Protein AF-A0A7S2S843-F1 (afdb_monomer_lite)

pLDDT: mean 70.78, std 23.14, range [28.48, 96.75]

Secondary structure (DSSP, 8-state):
-----------SSS-EEEEEEEET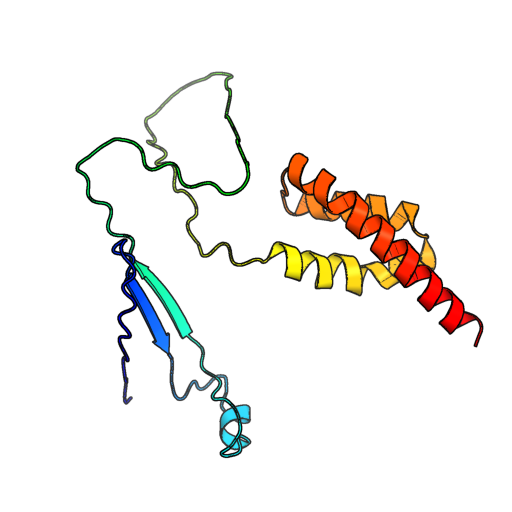T-GGGHHHHHH--TTSPPP-EEEEEEEE---SS-----------------------------------S---SHHHHHIIIIIIITTHHHHHHHHHHHHHHHHHHHHHHTT--HHHHHHHHHHHHHHHHHHHHHHHHHH--

InterPro domains:
  IPR038837 tRNA ligase 1 [PTHR35460] (8-157)

Structure (mmCIF, N/CA/C/O backbone):
data_AF-A0A7S2S843-F1
#
_entry.id   AF-A0A7S2S843-F1
#
loop_
_atom_site.group_PDB
_atom_site.id
_atom_site.type_symbol
_atom_site.label_atom_id
_atom_site.label_alt_id
_atom_site.label_comp_id
_atom_site.label_asym_id
_atom_site.label_entity_id
_atom_site.label_seq_id
_atom_site.pdbx_PDB_ins_code
_atom_site.Cartn_x
_atom_site.Cartn_y
_atom_site.Cartn_z
_atom_site.occupancy
_atom_site.B_iso_or_equiv
_atom_site.auth_seq_id
_atom_site.auth_comp_id
_atom_site.auth_asym_id
_atom_site.auth_atom_id
_atom_site.pdbx_PDB_model_num
ATOM 1 N N . PHE A 1 1 ? -30.024 10.321 26.053 1.00 35.47 1 PHE A N 1
ATOM 2 C CA . PHE A 1 1 ? -28.645 9.812 26.133 1.00 35.47 1 PHE A CA 1
ATOM 3 C C . PHE A 1 1 ? -28.673 8.533 26.953 1.00 35.47 1 PHE A C 1
ATOM 5 O O . PHE A 1 1 ? -28.806 8.611 28.163 1.00 35.47 1 PHE A O 1
ATOM 12 N N . HIS A 1 2 ? -28.669 7.371 26.298 1.00 33.91 2 HIS A N 1
ATOM 13 C CA . HIS A 1 2 ? -28.484 6.081 26.966 1.00 33.91 2 HIS A CA 1
ATOM 14 C C . HIS A 1 2 ? -27.084 5.600 26.598 1.00 33.91 2 HIS A C 1
ATOM 16 O O . HIS A 1 2 ? -26.851 5.145 25.481 1.00 33.91 2 HIS A O 1
ATOM 22 N N . GLU A 1 3 ? -26.141 5.811 27.507 1.00 40.06 3 GLU A N 1
ATOM 23 C CA . GLU A 1 3 ? -24.770 5.336 27.384 1.00 40.06 3 GLU A CA 1
ATOM 24 C C . GLU A 1 3 ? -24.731 3.891 27.884 1.00 40.06 3 GLU A C 1
ATOM 26 O O . GLU A 1 3 ? -25.097 3.611 29.025 1.00 40.06 3 GLU A O 1
ATOM 31 N N . LYS A 1 4 ? -24.358 2.954 27.011 1.00 42.91 4 LYS A N 1
ATOM 32 C CA . LYS A 1 4 ? -24.114 1.564 27.395 1.00 42.91 4 LYS A CA 1
ATOM 33 C C . LYS A 1 4 ? -22.615 1.328 27.263 1.00 42.91 4 LYS A C 1
ATOM 35 O O . LYS A 1 4 ? -22.105 1.221 26.153 1.00 42.91 4 LYS A O 1
ATOM 40 N N . VAL A 1 5 ? -21.916 1.311 28.394 1.00 49.12 5 VAL A N 1
ATOM 41 C CA . VAL A 1 5 ? -20.489 0.976 28.464 1.00 49.12 5 VAL A CA 1
ATOM 42 C C . VAL A 1 5 ? -20.387 -0.536 28.618 1.00 49.12 5 VAL A C 1
ATOM 44 O O . VAL A 1 5 ? -20.879 -1.094 29.597 1.00 49.12 5 VAL A O 1
ATOM 47 N N . GLU A 1 6 ? -19.794 -1.214 27.642 1.00 49.19 6 GLU A N 1
ATOM 48 C CA . GLU A 1 6 ? -19.621 -2.666 27.664 1.00 49.19 6 GLU A CA 1
ATOM 49 C C . GLU A 1 6 ? -18.136 -2.964 27.915 1.00 49.19 6 GLU A C 1
ATOM 51 O O . GLU A 1 6 ? -17.291 -2.800 27.040 1.00 49.19 6 GLU A O 1
ATOM 56 N N . LEU A 1 7 ? -17.803 -3.321 29.160 1.00 42.91 7 LEU A N 1
ATOM 57 C CA . LEU A 1 7 ? -16.441 -3.654 29.582 1.00 42.91 7 LEU A CA 1
ATOM 58 C C . LEU A 1 7 ? -16.172 -5.136 29.303 1.00 42.91 7 LEU A C 1
ATOM 60 O O . LEU A 1 7 ? -16.624 -6.008 30.042 1.00 42.91 7 LEU A O 1
ATOM 64 N N . SER A 1 8 ? -15.422 -5.436 28.245 1.00 48.72 8 SER A N 1
ATOM 65 C CA . SER A 1 8 ? -14.950 -6.794 27.959 1.00 48.72 8 SER A CA 1
ATOM 66 C C . SER A 1 8 ? -13.554 -7.014 28.552 1.00 48.72 8 SER A C 1
ATOM 68 O O . SER A 1 8 ? -12.590 -6.392 28.105 1.00 48.72 8 SER A O 1
ATOM 70 N N . ARG A 1 9 ? -13.431 -7.906 29.543 1.00 45.50 9 ARG A N 1
ATOM 71 C CA . ARG A 1 9 ? -12.140 -8.318 30.119 1.00 45.50 9 ARG A CA 1
ATOM 72 C C . ARG A 1 9 ? -11.510 -9.394 29.233 1.00 45.50 9 ARG A C 1
ATOM 74 O O . ARG A 1 9 ? -12.059 -10.483 29.114 1.00 45.50 9 ARG A O 1
ATOM 81 N N . PHE A 1 10 ? -10.351 -9.105 28.656 1.00 50.25 10 PHE A N 1
ATOM 82 C CA . PHE A 1 10 ? -9.510 -10.100 27.992 1.00 50.25 10 PHE A CA 1
ATOM 83 C C . PHE A 1 10 ? -8.258 -10.283 28.850 1.00 50.25 10 PHE A C 1
ATOM 85 O O . PHE A 1 10 ? -7.446 -9.368 28.924 1.00 50.25 10 PHE A O 1
ATOM 92 N N . SER A 1 11 ? -8.123 -11.411 29.553 1.00 44.97 11 SER A N 1
ATOM 93 C CA . SER A 1 11 ? -6.917 -11.708 30.336 1.00 44.97 11 SER A CA 1
ATOM 94 C C . SER A 1 11 ? -6.188 -12.909 29.752 1.00 44.97 11 SER A C 1
ATOM 96 O O . SER A 1 11 ? -6.674 -14.028 29.882 1.00 44.97 11 SER A O 1
ATOM 98 N N . ASP A 1 12 ? -5.007 -12.671 29.186 1.00 51.22 12 ASP A N 1
ATOM 99 C CA . ASP A 1 12 ? -3.984 -13.698 28.992 1.00 51.22 12 ASP A CA 1
ATOM 100 C C . ASP A 1 12 ? -2.679 -13.180 29.614 1.00 51.22 12 ASP A C 1
ATOM 102 O O . ASP A 1 12 ? -1.986 -12.335 29.052 1.00 51.22 12 ASP A O 1
ATOM 106 N N . THR A 1 13 ? -2.430 -13.628 30.849 1.00 54.94 13 THR A N 1
ATOM 107 C CA . THR A 1 13 ? -1.136 -13.725 31.567 1.00 54.94 13 THR A CA 1
ATOM 108 C C . THR A 1 13 ? -0.156 -12.537 31.583 1.00 54.94 13 THR A C 1
ATOM 110 O O . THR A 1 13 ? 0.989 -12.693 31.988 1.00 54.94 13 THR A O 1
ATOM 113 N N . ASN A 1 14 ? -0.578 -11.334 31.216 1.00 56.28 14 ASN A N 1
ATOM 114 C CA . ASN A 1 14 ? 0.129 -10.079 31.465 1.00 56.28 14 ASN A CA 1
ATOM 115 C C . ASN A 1 14 ? -0.970 -9.018 31.575 1.00 56.28 14 ASN A C 1
ATOM 117 O O . ASN A 1 14 ? -1.757 -8.916 30.633 1.00 56.28 14 ASN A O 1
ATOM 121 N N . GLU A 1 15 ? -1.112 -8.321 32.710 1.00 63.66 15 GLU A N 1
ATOM 122 C CA . GLU A 1 15 ? -2.274 -7.465 33.033 1.00 63.66 15 GLU A CA 1
ATOM 123 C C . GLU A 1 15 ? -2.361 -6.208 32.151 1.00 63.66 15 GLU A C 1
ATOM 125 O O . GLU A 1 15 ? -2.221 -5.066 32.580 1.00 63.66 15 GLU A O 1
ATOM 130 N N . ARG A 1 16 ? -2.615 -6.419 30.866 1.00 64.69 16 ARG A N 1
ATOM 131 C CA . ARG A 1 16 ? -2.936 -5.386 29.899 1.00 64.69 16 ARG A CA 1
ATOM 132 C C . ARG A 1 16 ? -4.439 -5.289 29.836 1.00 64.69 16 ARG A C 1
ATOM 134 O O . ARG A 1 16 ? -5.119 -6.235 29.439 1.00 64.69 16 ARG A O 1
ATOM 141 N N . TRP A 1 17 ? -4.954 -4.133 30.215 1.00 74.00 17 TRP A N 1
ATOM 142 C CA . TRP A 1 17 ? -6.382 -3.887 30.185 1.00 74.00 17 TRP A CA 1
ATOM 143 C C . TRP A 1 17 ? -6.720 -3.095 28.931 1.00 74.00 17 TRP A C 1
ATOM 145 O O . TRP A 1 17 ? -6.101 -2.078 28.614 1.00 74.00 17 TRP A O 1
ATOM 155 N N . LEU A 1 18 ? -7.719 -3.584 28.202 1.00 78.31 18 LEU A N 1
ATOM 156 C CA . LEU A 1 18 ? -8.243 -2.929 27.017 1.00 78.31 18 LEU A CA 1
ATOM 157 C C . LEU A 1 18 ? -9.658 -2.441 27.313 1.00 78.31 18 LEU A C 1
ATOM 159 O O . LEU A 1 18 ? -10.550 -3.241 27.578 1.00 78.31 18 LEU A O 1
ATOM 163 N N . CYS A 1 19 ? -9.862 -1.130 27.256 1.00 79.25 19 CYS A N 1
ATOM 164 C CA . CYS A 1 19 ? -11.179 -0.517 27.324 1.00 79.25 19 CYS A CA 1
ATOM 165 C C . CYS A 1 19 ? -11.560 -0.028 25.927 1.00 79.25 19 CYS A C 1
ATOM 167 O O . CYS A 1 19 ? -10.886 0.826 25.346 1.00 79.25 19 CYS A O 1
ATOM 169 N N . ILE A 1 20 ? -12.633 -0.591 25.374 1.00 78.50 20 ILE A N 1
ATOM 170 C CA . ILE A 1 20 ? -13.179 -0.184 24.082 1.00 78.50 20 ILE A CA 1
ATOM 171 C C . ILE A 1 20 ? -14.491 0.546 24.348 1.00 78.50 20 ILE A C 1
ATOM 173 O O . ILE A 1 20 ? -15.435 -0.023 24.888 1.00 78.50 20 ILE A O 1
ATOM 177 N N . ILE A 1 21 ? -14.546 1.816 23.96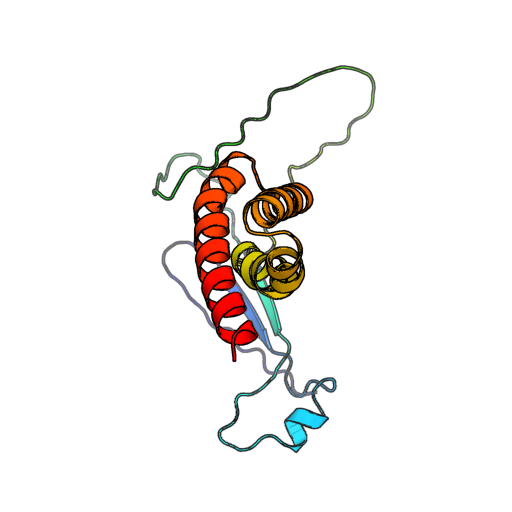5 1.00 81.31 21 ILE A N 1
ATOM 178 C CA . ILE A 1 21 ? -15.735 2.655 24.096 1.00 81.31 21 ILE A CA 1
ATOM 179 C C . ILE A 1 21 ? -16.386 2.741 22.725 1.00 81.31 21 ILE A C 1
ATOM 181 O O . ILE A 1 21 ? -15.770 3.239 21.784 1.00 81.31 21 ILE A O 1
ATOM 185 N N . HIS A 1 22 ? -17.632 2.292 22.611 1.00 81.25 22 HIS A N 1
ATOM 186 C CA . HIS A 1 22 ? -18.432 2.426 21.397 1.00 81.25 22 HIS A CA 1
ATOM 187 C C . HIS A 1 22 ? -19.409 3.595 21.531 1.00 81.25 22 HIS A C 1
ATOM 189 O O . HIS A 1 22 ? -20.218 3.641 22.455 1.00 81.25 22 HIS A O 1
ATOM 195 N N . VAL A 1 23 ? -19.374 4.532 20.582 1.00 80.94 23 VAL A N 1
ATOM 196 C CA . VAL A 1 23 ? -20.358 5.617 20.508 1.00 80.94 23 VAL A CA 1
ATOM 197 C C . VAL A 1 23 ? -21.554 5.134 19.693 1.00 80.94 23 VAL A C 1
ATOM 199 O O . VAL A 1 23 ? -21.531 5.107 18.460 1.00 80.94 23 VAL A O 1
ATOM 202 N N . HIS A 1 24 ? -22.612 4.731 20.392 1.00 75.31 24 HIS A N 1
ATOM 203 C CA . HIS A 1 24 ? -23.876 4.351 19.767 1.00 75.31 24 HIS A CA 1
ATOM 204 C C . HIS A 1 24 ? -24.663 5.581 19.299 1.00 75.31 24 HIS A C 1
ATOM 206 O O . HIS A 1 24 ? -24.559 6.660 19.876 1.00 75.31 24 HIS A O 1
ATOM 212 N N . HIS A 1 25 ? -25.483 5.400 18.258 1.00 72.38 25 HIS A N 1
ATOM 213 C CA . HIS A 1 25 ? -26.340 6.454 17.691 1.00 72.38 25 HIS A CA 1
ATOM 214 C C . HIS A 1 25 ? -25.585 7.725 17.278 1.00 72.38 25 HIS A C 1
ATOM 216 O O . HIS A 1 25 ? -26.101 8.835 17.390 1.00 72.38 25 HIS A O 1
ATOM 222 N N . ASP A 1 26 ? -24.367 7.555 16.772 1.00 76.38 26 ASP A N 1
ATOM 223 C CA . ASP A 1 26 ? -23.535 8.660 16.322 1.00 76.38 26 ASP A CA 1
ATOM 224 C C . ASP A 1 26 ? -24.211 9.452 15.192 1.00 76.38 26 ASP A C 1
ATOM 226 O O . ASP A 1 26 ? -24.506 8.927 14.110 1.00 76.38 26 ASP A O 1
ATOM 230 N N . GLU A 1 27 ? -24.428 10.745 15.435 1.00 78.88 27 GLU A N 1
ATOM 231 C CA . GLU A 1 27 ? -25.108 11.631 14.496 1.00 78.88 27 GLU A CA 1
ATOM 232 C C . GLU A 1 27 ? -24.372 11.789 13.159 1.00 78.88 27 GLU A C 1
ATOM 234 O O . GLU A 1 27 ? -24.993 12.093 12.137 1.00 78.88 27 GLU A O 1
ATOM 239 N N . THR A 1 28 ? -23.067 11.523 13.136 1.00 80.00 28 THR A N 1
ATOM 240 C CA . THR A 1 28 ? -22.245 11.556 11.920 1.00 80.00 28 THR A CA 1
ATOM 241 C C . THR A 1 28 ? -22.700 10.490 10.914 1.00 80.00 28 THR A C 1
ATOM 243 O O . THR A 1 28 ? -22.595 10.688 9.705 1.00 80.00 28 THR A O 1
ATOM 246 N N . PHE A 1 29 ? -23.278 9.377 11.388 1.00 80.25 29 PHE A N 1
ATOM 247 C CA . PHE A 1 29 ? -23.754 8.264 10.559 1.00 80.25 29 PHE A CA 1
ATOM 248 C C . PHE A 1 29 ? -25.275 8.254 10.348 1.00 80.25 29 PHE A C 1
ATOM 250 O O . PHE A 1 29 ? -25.831 7.231 9.946 1.00 80.25 29 PHE A O 1
ATOM 257 N N . LYS A 1 30 ? -25.970 9.385 10.545 1.00 82.81 30 LYS A N 1
ATOM 258 C CA . LYS A 1 30 ? -27.434 9.510 10.360 1.00 82.81 30 LYS A CA 1
ATOM 259 C C . LYS A 1 30 ? -27.945 8.895 9.051 1.00 82.81 30 LYS A C 1
ATOM 261 O O . LYS A 1 30 ? -28.955 8.196 9.056 1.00 82.81 30 LYS A O 1
ATOM 266 N N . LYS A 1 31 ? -27.256 9.140 7.929 1.00 84.69 31 LYS A N 1
ATOM 267 C CA . LYS A 1 31 ? -27.654 8.601 6.615 1.00 84.69 31 LYS A CA 1
ATOM 268 C C . LYS A 1 31 ? -27.528 7.077 6.560 1.00 84.69 31 LYS A C 1
ATOM 270 O O . LYS A 1 31 ? -28.433 6.420 6.060 1.00 84.69 31 LYS A O 1
ATOM 275 N N . TYR A 1 32 ? -26.443 6.537 7.111 1.00 84.38 32 TYR A N 1
ATOM 276 C CA . TYR A 1 32 ? -26.195 5.100 7.162 1.00 84.38 32 TYR A CA 1
ATOM 277 C C . TYR A 1 32 ? -27.208 4.389 8.062 1.00 84.38 32 TYR A C 1
ATOM 279 O O . TYR A 1 32 ? -27.854 3.445 7.627 1.00 84.38 32 TYR A O 1
ATOM 287 N N . LEU A 1 33 ? -27.420 4.893 9.282 1.00 80.38 33 LEU A N 1
ATOM 288 C CA . LEU A 1 33 ? -28.357 4.300 10.240 1.00 80.38 33 LEU A CA 1
ATOM 289 C C . LEU A 1 33 ? -29.795 4.246 9.706 1.00 80.38 33 LEU A C 1
ATOM 291 O O . LEU A 1 33 ? -30.510 3.298 10.005 1.00 80.38 33 LEU A O 1
ATOM 295 N N . LYS A 1 34 ? -30.208 5.223 8.887 1.00 84.81 34 LYS A N 1
ATOM 296 C CA . LYS A 1 34 ? -31.524 5.224 8.224 1.00 84.81 34 LYS A CA 1
ATOM 297 C C . LYS A 1 34 ? -31.671 4.168 7.127 1.00 84.81 34 LYS A C 1
ATOM 299 O O . LYS A 1 34 ? -32.791 3.778 6.827 1.00 84.81 34 LYS A O 1
ATOM 304 N N . GLN A 1 35 ? -30.573 3.771 6.493 1.00 87.81 35 GLN A N 1
ATOM 305 C CA . GLN A 1 35 ? -30.560 2.865 5.336 1.00 87.81 35 GLN A CA 1
ATOM 306 C C . GLN A 1 35 ? -30.087 1.452 5.699 1.00 87.81 35 GLN A C 1
ATOM 308 O O . GLN A 1 35 ? -30.026 0.584 4.836 1.00 87.81 35 GLN A O 1
ATOM 313 N N . LYS A 1 36 ? -29.730 1.240 6.967 1.00 84.69 36 LYS A N 1
ATOM 314 C CA . LYS A 1 36 ? -29.187 -0.005 7.492 1.00 84.69 36 LYS A CA 1
ATOM 315 C C . LYS A 1 36 ? -30.275 -1.084 7.531 1.00 84.69 36 LYS A C 1
ATOM 317 O O . LYS A 1 36 ? -31.297 -0.913 8.195 1.00 84.69 36 LYS A O 1
ATOM 322 N N . ASN A 1 37 ? -30.011 -2.221 6.898 1.00 88.25 37 ASN A N 1
ATOM 323 C CA . ASN A 1 37 ? -30.814 -3.433 7.020 1.00 88.25 37 ASN A CA 1
ATOM 324 C C . ASN A 1 37 ? -30.437 -4.223 8.282 1.00 88.25 37 ASN A C 1
ATOM 326 O O . ASN A 1 37 ? -29.371 -4.035 8.872 1.00 88.25 37 ASN A O 1
ATOM 330 N N . GLN A 1 38 ? -31.294 -5.159 8.691 1.00 81.19 38 GLN A N 1
ATOM 331 C CA . GLN A 1 38 ? -31.075 -5.966 9.898 1.00 81.19 38 GLN A CA 1
ATOM 332 C C . GLN A 1 38 ? -29.784 -6.807 9.847 1.00 81.19 38 GLN A C 1
ATOM 334 O O . GLN A 1 38 ? -29.183 -7.058 10.888 1.00 81.19 38 GLN A O 1
ATOM 339 N N . SER A 1 39 ? -29.337 -7.202 8.652 1.00 85.38 39 SER A N 1
ATOM 340 C CA . SER A 1 39 ? -28.102 -7.966 8.421 1.00 85.38 39 SER A CA 1
ATOM 341 C C . SER A 1 39 ? -26.832 -7.116 8.357 1.00 85.38 39 SER A C 1
ATOM 343 O O . SER A 1 39 ? -25.732 -7.665 8.370 1.00 85.38 39 SER A O 1
ATOM 345 N N . ASP A 1 40 ? -26.955 -5.795 8.236 1.00 79.88 40 ASP A N 1
ATOM 346 C CA . ASP A 1 40 ? -25.798 -4.931 8.024 1.00 79.88 40 ASP A CA 1
ATOM 347 C C . ASP A 1 40 ? -25.004 -4.782 9.328 1.00 79.88 40 ASP A C 1
ATOM 349 O O . ASP A 1 40 ? -25.563 -4.820 10.428 1.00 79.88 40 ASP A O 1
ATOM 353 N N . MET A 1 41 ? -23.695 -4.543 9.244 1.00 78.94 41 MET A N 1
ATOM 354 C CA . MET A 1 41 ? -22.881 -4.270 10.436 1.00 78.94 41 MET A CA 1
ATOM 355 C C . MET A 1 41 ? -23.252 -2.918 11.057 1.00 78.94 41 MET A C 1
ATOM 357 O O . MET A 1 41 ? -23.734 -2.012 10.388 1.00 78.94 41 MET A O 1
ATOM 361 N N . THR A 1 42 ? -23.126 -2.746 12.369 1.00 77.00 42 THR A N 1
ATOM 362 C CA . THR A 1 42 ? -23.304 -1.422 12.984 1.00 77.00 42 THR A CA 1
ATOM 363 C C . THR A 1 42 ? -22.042 -0.593 12.768 1.00 77.00 42 THR A C 1
ATOM 365 O O . THR A 1 42 ? -20.946 -1.030 13.099 1.00 77.00 42 THR A O 1
ATOM 368 N N . LEU A 1 43 ? -22.193 0.613 12.211 1.00 76.06 43 LEU A N 1
ATOM 369 C CA . LEU A 1 43 ? -21.119 1.600 12.206 1.00 76.06 43 LEU A CA 1
ATOM 370 C C . LEU A 1 43 ? -21.223 2.438 13.473 1.00 76.06 43 LEU A C 1
ATOM 372 O O . LEU A 1 43 ? -22.258 3.041 13.754 1.00 76.06 43 LEU A O 1
ATOM 376 N N . PHE A 1 44 ? -20.132 2.475 14.216 1.00 76.31 44 PHE A N 1
ATOM 377 C CA . PHE A 1 44 ? -19.943 3.333 15.371 1.00 76.31 44 PHE A CA 1
ATOM 378 C C . PHE A 1 44 ? -18.514 3.860 15.315 1.00 76.31 44 PHE A C 1
ATOM 380 O O . PHE A 1 44 ? -17.596 3.172 14.861 1.00 76.31 44 PHE A O 1
ATOM 387 N N . ARG A 1 45 ? -18.315 5.098 15.765 1.00 79.50 45 ARG A N 1
ATOM 388 C CA . ARG A 1 45 ? -16.973 5.513 16.165 1.00 79.50 45 ARG A CA 1
ATOM 389 C C . ARG A 1 45 ? -16.691 4.876 17.514 1.00 79.50 45 ARG A C 1
ATOM 391 O O . ARG A 1 45 ? -17.598 4.702 18.328 1.00 79.50 45 ARG A O 1
ATOM 398 N N . GLY A 1 46 ? -15.439 4.524 17.741 1.00 78.56 46 GLY A N 1
ATOM 399 C CA . GLY A 1 46 ? -15.016 4.026 19.032 1.00 78.56 46 GLY A CA 1
ATOM 400 C C . GLY A 1 46 ? -13.657 4.566 19.416 1.00 78.56 46 GLY A C 1
ATOM 401 O O . GLY A 1 46 ? -12.859 4.943 18.556 1.00 78.56 46 GLY A O 1
ATOM 402 N N . PHE A 1 47 ? -13.420 4.599 20.719 1.00 80.00 47 PHE A N 1
ATOM 403 C CA . PHE A 1 47 ? -12.117 4.874 21.298 1.00 80.00 47 PHE A CA 1
ATOM 404 C C . PHE A 1 47 ? -11.582 3.585 21.895 1.00 80.00 47 PHE A C 1
ATOM 406 O O . PHE A 1 47 ? -12.318 2.823 22.517 1.00 80.00 47 PHE A O 1
ATOM 413 N N . CYS A 1 48 ? -10.294 3.348 21.698 1.00 81.69 48 CYS A N 1
ATOM 414 C CA . CYS A 1 48 ? -9.600 2.231 22.305 1.00 81.69 48 CYS A CA 1
ATOM 415 C C . CYS A 1 48 ? -8.592 2.805 23.293 1.00 81.69 48 CYS A C 1
ATOM 417 O O . CYS A 1 48 ? -7.640 3.471 22.888 1.00 81.69 48 CYS A O 1
ATOM 419 N N . ILE A 1 49 ? -8.816 2.556 24.577 1.00 80.50 49 ILE A N 1
ATOM 420 C CA . ILE A 1 49 ? -7.919 2.943 25.657 1.00 80.50 49 ILE A CA 1
ATOM 421 C C . ILE A 1 49 ? -7.204 1.677 26.108 1.00 80.50 49 ILE A C 1
ATOM 423 O O . ILE A 1 49 ? -7.838 0.703 26.515 1.00 80.50 49 ILE A O 1
ATOM 427 N N . ARG A 1 50 ? -5.877 1.686 26.010 1.00 79.62 50 ARG A N 1
ATOM 428 C CA . ARG A 1 50 ? -5.034 0.636 26.577 1.00 79.62 50 ARG A CA 1
ATOM 429 C C . ARG A 1 50 ? -4.480 1.140 27.903 1.00 79.62 50 ARG A C 1
ATOM 431 O O . ARG A 1 50 ? -3.906 2.224 27.939 1.00 79.62 50 ARG A O 1
ATOM 438 N N . LEU A 1 51 ? -4.674 0.361 28.958 1.00 74.38 51 LEU A N 1
ATOM 439 C CA . LEU A 1 51 ? -4.084 0.595 30.267 1.00 74.38 51 LEU A CA 1
ATOM 440 C C . LEU A 1 51 ? -2.996 -0.457 30.466 1.00 74.38 51 LEU A C 1
ATOM 442 O O . LEU A 1 51 ? -3.270 -1.660 30.492 1.00 74.38 51 LEU A O 1
ATOM 446 N N . ASP A 1 52 ? -1.765 0.027 30.553 1.00 75.69 52 ASP A N 1
ATOM 447 C CA . ASP A 1 52 ? -0.591 -0.777 30.847 1.00 75.69 52 ASP A CA 1
ATOM 448 C C . ASP A 1 52 ? -0.243 -0.514 32.324 1.00 75.69 52 ASP A C 1
ATOM 450 O O . ASP A 1 52 ? 0.159 0.597 32.672 1.00 75.69 52 ASP A O 1
ATOM 454 N N . PHE A 1 53 ? -0.464 -1.496 33.204 1.00 66.62 53 PHE A N 1
ATOM 455 C CA . PHE A 1 53 ? -0.055 -1.404 34.607 1.00 66.62 53 PHE A CA 1
ATOM 456 C C . PHE A 1 53 ? 1.411 -1.822 34.693 1.00 66.62 53 PHE A C 1
ATOM 458 O O . PHE A 1 53 ? 1.756 -2.982 34.475 1.00 66.62 53 PHE A O 1
ATOM 465 N N . GLN A 1 54 ? 2.286 -0.846 34.914 1.00 62.62 54 GLN A N 1
ATOM 466 C CA . GLN A 1 54 ? 3.694 -1.097 35.174 1.00 62.62 54 GLN A CA 1
ATOM 467 C C . GLN A 1 54 ? 3.835 -1.361 36.676 1.00 62.62 54 GLN A C 1
ATOM 469 O O . GLN A 1 54 ? 3.643 -0.450 37.478 1.00 62.62 54 GLN A O 1
ATOM 474 N N . ASP A 1 55 ? 4.141 -2.599 37.062 1.00 58.59 55 ASP A N 1
ATOM 475 C CA . ASP A 1 55 ? 4.626 -2.864 38.414 1.00 58.59 55 ASP A CA 1
ATOM 476 C C . ASP A 1 55 ? 6.010 -2.217 38.541 1.00 58.59 55 ASP A C 1
ATOM 478 O O . ASP A 1 55 ? 6.980 -2.663 37.925 1.00 58.59 55 ASP A O 1
ATOM 482 N N . ASP A 1 56 ? 6.120 -1.162 39.348 1.00 53.00 56 ASP A N 1
ATOM 483 C CA . ASP A 1 56 ? 7.389 -0.477 39.650 1.00 53.00 56 ASP A CA 1
ATOM 484 C C . ASP A 1 56 ? 8.340 -1.320 40.528 1.00 53.00 56 ASP A C 1
ATOM 486 O O . ASP A 1 56 ? 9.290 -0.807 41.116 1.00 53.00 56 ASP A O 1
ATOM 490 N N . ASN A 1 57 ? 8.132 -2.637 40.610 1.00 47.03 57 ASN A N 1
ATOM 491 C CA . ASN A 1 57 ? 9.016 -3.553 41.313 1.00 47.03 57 ASN A CA 1
ATOM 492 C C . ASN A 1 57 ? 9.336 -4.777 40.451 1.00 47.03 57 ASN A C 1
ATOM 494 O O . ASN A 1 57 ? 8.448 -5.535 40.081 1.00 47.03 57 ASN A O 1
ATOM 498 N N . LEU A 1 58 ? 10.645 -4.995 40.275 1.00 41.84 58 LEU A N 1
ATOM 499 C CA . LEU A 1 58 ? 11.334 -6.133 39.648 1.00 41.84 58 LEU A CA 1
ATOM 500 C C . LEU A 1 58 ? 11.740 -5.936 38.180 1.00 41.84 58 LEU A C 1
ATOM 502 O O . LEU A 1 58 ? 11.150 -6.418 37.220 1.00 41.84 58 LEU A O 1
ATOM 506 N N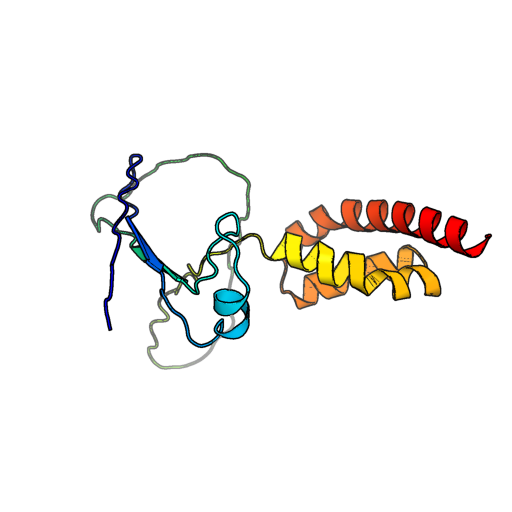 . SER A 1 59 ? 12.890 -5.279 38.065 1.00 46.69 59 SER A N 1
ATOM 507 C CA . SER A 1 59 ? 14.009 -5.705 37.226 1.00 46.69 59 SER A CA 1
ATOM 508 C C . SER A 1 59 ? 14.059 -7.210 36.901 1.00 46.69 59 SER A C 1
ATOM 510 O O . SER A 1 59 ? 13.976 -8.039 37.809 1.00 46.69 59 SER A O 1
ATOM 512 N N . SER A 1 60 ? 14.394 -7.477 35.631 1.00 45.19 60 SER A N 1
ATOM 513 C CA . SER A 1 60 ? 15.085 -8.656 35.069 1.00 45.19 60 SER A CA 1
ATOM 514 C C . SER A 1 60 ? 14.241 -9.583 34.184 1.00 45.19 60 SER A C 1
ATOM 516 O O . SER A 1 60 ? 13.329 -10.258 34.639 1.00 45.19 60 SER A O 1
ATOM 518 N N . ASP A 1 61 ? 14.646 -9.614 32.911 1.00 45.94 61 ASP A N 1
ATOM 519 C CA . ASP A 1 61 ? 14.536 -10.697 31.929 1.00 45.94 61 ASP A CA 1
ATOM 520 C C . ASP A 1 61 ? 13.217 -11.476 31.807 1.00 45.94 61 ASP A C 1
ATOM 522 O O . ASP A 1 61 ? 12.989 -12.491 32.457 1.00 45.94 61 ASP A O 1
ATOM 526 N N . HIS A 1 62 ? 12.454 -11.130 30.765 1.00 35.00 62 HIS A N 1
ATOM 527 C CA . HIS A 1 62 ? 11.811 -12.155 29.948 1.00 35.00 62 HIS A CA 1
ATOM 528 C C . HIS A 1 62 ? 12.031 -11.863 28.461 1.00 35.00 62 HIS A C 1
ATOM 530 O O . HIS A 1 62 ? 11.339 -11.075 27.818 1.00 35.00 62 HIS A O 1
ATOM 536 N N . HIS A 1 63 ? 13.048 -12.533 27.929 1.00 39.62 63 HIS A N 1
ATOM 537 C CA . HIS A 1 63 ? 13.319 -12.703 26.513 1.00 39.62 63 HIS A CA 1
ATOM 538 C C . HIS A 1 63 ? 12.178 -13.536 25.897 1.00 39.62 63 HIS A C 1
ATOM 540 O O . HIS A 1 63 ? 12.061 -14.724 26.191 1.00 39.62 63 HIS A O 1
ATOM 546 N N . ILE A 1 64 ? 11.339 -12.945 25.040 1.00 35.34 64 ILE A N 1
ATOM 547 C CA . ILE A 1 64 ? 10.550 -13.695 24.050 1.00 35.34 64 ILE A CA 1
ATOM 548 C C . ILE A 1 64 ? 10.730 -13.016 22.693 1.00 35.34 64 ILE A C 1
ATOM 550 O O . ILE A 1 64 ? 10.558 -11.812 22.525 1.00 35.34 64 ILE A O 1
ATOM 554 N N . LEU A 1 65 ? 11.178 -13.849 21.765 1.00 44.00 65 LEU A N 1
ATOM 555 C CA . LEU A 1 65 ? 11.689 -13.583 20.434 1.00 44.00 65 LEU A CA 1
ATOM 556 C C . LEU A 1 65 ? 10.611 -12.995 19.517 1.00 44.00 65 LEU A C 1
ATOM 558 O O . LEU A 1 65 ? 9.610 -13.658 19.285 1.00 44.00 65 LEU A O 1
ATOM 562 N N . GLU A 1 66 ? 10.864 -11.822 18.930 1.00 32.06 66 GLU A N 1
ATOM 563 C CA . GLU A 1 66 ? 10.402 -11.466 17.580 1.00 32.06 66 GLU A CA 1
ATOM 564 C C . GLU A 1 66 ? 11.184 -10.248 17.036 1.00 32.06 66 GLU A C 1
ATOM 566 O O . GLU A 1 66 ? 10.903 -9.094 17.346 1.00 32.06 66 GLU A O 1
ATOM 571 N N . GLY A 1 67 ? 12.197 -10.540 16.210 1.00 30.30 67 GLY A N 1
ATOM 572 C CA . GLY A 1 67 ? 12.606 -9.738 15.049 1.00 30.30 67 GLY A CA 1
ATOM 573 C C . GLY A 1 67 ? 13.105 -8.304 15.260 1.00 30.30 67 GLY A C 1
ATOM 574 O O . GLY A 1 67 ? 12.395 -7.357 14.937 1.00 30.30 67 GLY A O 1
ATOM 575 N N . ASP A 1 68 ? 14.371 -8.178 15.664 1.00 36.28 68 ASP A N 1
ATOM 576 C CA . ASP A 1 68 ? 15.306 -7.058 15.458 1.00 36.28 68 ASP A CA 1
ATOM 577 C C . ASP A 1 68 ? 14.773 -5.742 14.857 1.00 36.28 68 ASP A C 1
ATOM 579 O O . ASP A 1 68 ? 14.650 -5.584 13.635 1.00 36.28 68 ASP A O 1
ATOM 583 N N . THR A 1 69 ? 14.687 -4.721 15.716 1.00 33.25 69 THR A N 1
ATOM 584 C CA . THR A 1 69 ? 15.093 -3.350 15.368 1.00 33.25 69 THR A CA 1
ATOM 585 C C . THR A 1 69 ? 15.828 -2.710 16.545 1.00 33.25 69 THR A C 1
ATOM 587 O O . THR A 1 69 ? 15.228 -2.013 17.363 1.00 33.25 69 THR A O 1
ATOM 590 N N . ASN A 1 70 ? 17.139 -2.939 16.618 1.00 32.53 70 ASN A N 1
ATOM 591 C CA . ASN A 1 70 ? 18.051 -2.142 17.433 1.00 32.53 70 ASN A CA 1
ATOM 592 C C . ASN A 1 70 ? 18.237 -0.761 16.790 1.00 32.53 70 ASN A C 1
ATOM 594 O O . ASN A 1 70 ? 18.751 -0.658 15.678 1.00 32.53 70 ASN A O 1
ATOM 598 N N . TYR A 1 71 ? 17.875 0.299 17.512 1.00 33.22 71 TYR A N 1
ATOM 599 C CA . TYR A 1 71 ? 18.453 1.625 17.307 1.00 33.22 71 TYR A CA 1
ATOM 600 C C . TYR A 1 71 ? 19.142 2.045 18.603 1.00 33.22 71 TYR A C 1
ATOM 602 O O . TYR A 1 71 ? 18.515 2.554 19.530 1.00 33.22 71 TYR A O 1
ATOM 610 N N . GLN A 1 72 ? 20.450 1.782 18.648 1.00 33.09 72 GLN A N 1
ATOM 611 C CA . GLN A 1 72 ? 21.388 2.454 19.537 1.00 33.09 72 GLN A CA 1
ATOM 612 C C . GLN A 1 72 ? 21.530 3.908 19.084 1.00 33.09 72 GLN A C 1
ATOM 614 O O . GLN A 1 72 ? 21.853 4.186 17.929 1.00 33.09 72 GLN A O 1
ATOM 619 N N . ALA A 1 73 ? 21.294 4.824 20.016 1.00 38.72 73 ALA A N 1
ATOM 620 C CA . ALA A 1 73 ? 21.688 6.217 19.914 1.00 38.72 73 ALA A CA 1
ATOM 621 C C . ALA A 1 73 ? 23.162 6.360 20.327 1.00 38.72 73 ALA A C 1
ATOM 623 O O . ALA A 1 73 ? 23.568 5.808 21.350 1.00 38.72 73 ALA A O 1
ATOM 624 N N . THR A 1 74 ? 23.946 7.139 19.582 1.00 34.75 74 THR A N 1
ATOM 625 C CA . THR A 1 74 ? 25.257 7.653 20.018 1.00 34.75 74 THR A CA 1
ATOM 626 C C . THR A 1 74 ? 25.446 9.120 19.588 1.00 34.75 74 THR A C 1
ATOM 628 O O . THR A 1 74 ? 24.724 9.586 18.705 1.00 34.75 74 THR A O 1
ATOM 631 N N . PRO A 1 75 ? 26.322 9.893 20.275 1.00 48.56 75 PRO A N 1
ATOM 632 C CA . PRO A 1 75 ? 25.965 11.250 20.708 1.00 48.56 75 PRO A CA 1
ATOM 633 C C . PRO A 1 75 ? 26.945 12.386 20.309 1.00 48.56 75 PRO A C 1
ATOM 635 O O . PRO A 1 75 ? 28.048 12.135 19.837 1.00 48.56 75 PRO A O 1
ATOM 638 N N . LYS A 1 76 ? 26.540 13.613 20.704 1.00 32.81 76 LYS A N 1
ATOM 639 C CA . LYS A 1 76 ? 27.298 14.864 20.992 1.00 32.81 76 LYS A CA 1
ATOM 640 C C . LYS A 1 76 ? 27.604 15.846 19.848 1.00 32.81 76 LYS A C 1
ATOM 642 O O . LYS A 1 76 ? 28.395 15.540 18.969 1.00 32.81 76 LYS A O 1
ATOM 647 N N . LEU A 1 77 ? 27.165 17.105 20.037 1.00 29.25 77 LEU A N 1
ATOM 648 C CA . LEU A 1 77 ? 28.084 18.212 20.373 1.00 29.25 77 LEU A CA 1
ATOM 649 C C . LEU A 1 77 ? 27.375 19.422 21.045 1.00 29.25 77 LEU A C 1
ATOM 651 O O . LEU A 1 77 ? 26.637 20.162 20.410 1.00 29.25 77 LEU A O 1
ATOM 655 N N . ASN A 1 78 ? 27.634 19.567 22.349 1.00 33.88 78 ASN A N 1
ATOM 656 C CA . ASN A 1 78 ? 27.884 20.766 23.171 1.00 33.88 78 ASN A CA 1
ATOM 657 C C . ASN A 1 78 ? 27.228 22.124 22.810 1.00 33.88 78 ASN A C 1
ATOM 659 O O . ASN A 1 78 ? 27.699 22.807 21.906 1.00 33.88 78 ASN A O 1
ATOM 663 N N . ASN A 1 79 ? 26.318 22.631 23.659 1.00 31.38 79 ASN A N 1
ATOM 664 C CA . ASN A 1 79 ? 26.645 23.587 24.739 1.00 31.38 79 ASN A CA 1
ATOM 665 C C . ASN A 1 79 ? 25.405 24.301 25.334 1.00 31.38 79 ASN A C 1
ATOM 667 O O . ASN A 1 79 ? 24.624 24.902 24.609 1.00 31.38 79 ASN A O 1
ATOM 671 N N . LEU A 1 80 ? 25.382 24.330 26.675 1.00 31.77 80 LEU A N 1
ATOM 672 C CA . LEU A 1 80 ? 24.814 25.345 27.584 1.00 31.77 80 LEU A CA 1
ATOM 673 C C . LEU A 1 80 ? 23.291 25.393 27.852 1.00 31.77 80 LEU A C 1
ATOM 675 O O . LEU A 1 80 ? 22.523 26.028 27.144 1.00 31.77 80 LEU A O 1
ATOM 679 N N . SER A 1 81 ? 22.986 24.902 29.061 1.00 35.00 81 SER A N 1
ATOM 680 C CA . SER A 1 81 ? 22.106 25.497 30.081 1.00 35.00 81 SER A CA 1
ATOM 681 C C . SER A 1 81 ? 20.642 25.050 30.168 1.00 35.00 81 SER A C 1
ATOM 683 O O . SER A 1 81 ? 19.881 25.124 29.214 1.00 35.00 81 SER A O 1
ATOM 685 N N . GLU A 1 82 ? 20.300 24.694 31.412 1.00 31.84 82 GLU A N 1
ATOM 686 C CA . GLU A 1 82 ? 18.978 24.606 32.047 1.00 31.84 82 GLU A CA 1
ATOM 687 C C . GLU A 1 82 ? 18.099 23.366 31.794 1.00 31.84 82 GLU A C 1
ATOM 689 O O . GLU A 1 82 ? 17.363 23.236 30.820 1.00 31.84 82 GLU A O 1
ATOM 694 N N . ASN A 1 83 ? 18.184 22.463 32.782 1.00 35.00 83 ASN A N 1
ATOM 695 C CA . ASN A 1 83 ? 17.184 21.509 33.268 1.00 35.00 83 ASN A CA 1
ATOM 696 C C . ASN A 1 83 ? 15.859 21.461 32.491 1.00 35.00 83 ASN A C 1
ATOM 698 O O . ASN A 1 83 ? 14.878 22.110 32.847 1.00 35.00 83 ASN A O 1
ATOM 702 N N . CYS A 1 84 ? 15.802 20.577 31.503 1.00 28.48 84 CYS A N 1
ATOM 703 C CA . CYS A 1 84 ? 14.556 20.022 30.997 1.00 28.48 84 CYS A CA 1
ATOM 704 C C . CYS A 1 84 ? 14.739 18.507 30.889 1.00 28.48 84 CYS A C 1
ATOM 706 O O . CYS A 1 84 ? 15.376 17.979 29.978 1.00 28.48 84 CYS A O 1
ATOM 708 N N . GLU A 1 85 ? 14.236 17.817 31.908 1.00 32.47 85 GLU A N 1
ATOM 709 C CA . GLU A 1 85 ? 14.190 16.366 32.015 1.00 32.47 85 GLU A CA 1
ATOM 710 C C . GLU A 1 85 ? 13.222 15.845 30.941 1.00 32.47 85 GLU A C 1
ATOM 712 O O . GLU A 1 85 ? 12.016 15.742 31.145 1.00 32.47 85 GLU A O 1
ATOM 717 N N . TYR A 1 86 ? 13.749 15.613 29.736 1.00 33.00 86 TYR A N 1
ATOM 718 C CA . TYR A 1 86 ? 13.029 14.963 28.645 1.00 33.00 86 TYR A CA 1
ATOM 719 C C . TYR A 1 86 ? 12.821 13.497 29.025 1.00 33.00 86 TYR A C 1
ATOM 721 O O . TYR A 1 86 ? 13.649 12.625 28.743 1.00 33.00 86 TYR A O 1
ATOM 729 N N . THR A 1 87 ? 11.703 13.224 29.691 1.00 37.69 87 THR A N 1
ATOM 730 C CA . THR A 1 87 ? 11.184 11.871 29.808 1.00 37.69 87 THR A CA 1
ATOM 731 C C . THR A 1 87 ? 10.937 11.357 28.396 1.00 37.69 87 THR A C 1
ATOM 733 O O . THR A 1 87 ? 10.319 11.989 27.541 1.00 37.69 87 THR A O 1
ATOM 736 N N . ASN A 1 88 ? 11.556 10.218 28.120 1.00 41.88 88 ASN A N 1
ATOM 737 C CA . ASN A 1 88 ? 11.539 9.538 26.842 1.00 41.88 88 ASN A CA 1
ATOM 738 C C . ASN A 1 88 ? 10.121 8.982 26.636 1.00 41.88 88 ASN A C 1
ATOM 740 O O . ASN A 1 88 ? 9.857 7.815 26.928 1.00 41.88 88 ASN A O 1
ATOM 744 N N . GLU A 1 89 ? 9.192 9.846 26.218 1.00 42.91 89 GLU A N 1
ATOM 745 C CA . GLU A 1 89 ? 7.816 9.511 25.864 1.00 42.91 89 GLU A CA 1
ATOM 746 C C . GLU A 1 89 ? 7.846 8.592 24.640 1.00 42.91 89 GLU A C 1
ATOM 748 O O . GLU A 1 89 ? 7.699 8.999 23.485 1.00 42.91 89 GLU A O 1
ATOM 753 N N . LYS A 1 90 ? 8.094 7.303 24.895 1.00 46.88 90 LYS A N 1
ATOM 754 C CA . LYS A 1 90 ? 7.898 6.224 23.936 1.00 46.88 90 LYS A CA 1
ATOM 755 C C . LYS A 1 90 ? 6.454 6.319 23.469 1.00 46.88 90 LYS A C 1
ATOM 757 O O . LYS A 1 90 ? 5.542 5.886 24.164 1.00 46.88 90 LYS A O 1
ATOM 762 N N . SER A 1 91 ? 6.278 6.901 22.286 1.00 44.22 91 SER A N 1
ATOM 763 C CA . SER A 1 91 ? 5.031 6.977 21.536 1.00 44.22 91 SER A CA 1
ATOM 764 C C . SER A 1 91 ? 4.418 5.577 21.420 1.00 44.22 91 SER A C 1
ATOM 766 O O . SER A 1 91 ? 4.727 4.791 20.525 1.00 44.22 91 SER A O 1
ATOM 768 N N . LEU A 1 92 ? 3.577 5.252 22.398 1.00 44.91 92 LEU A N 1
ATOM 769 C CA . LEU A 1 92 ? 2.839 4.003 22.556 1.00 44.91 92 LEU A CA 1
ATOM 770 C C . LEU A 1 92 ? 1.441 4.114 21.936 1.00 44.91 92 LEU A C 1
ATOM 772 O O . LEU A 1 92 ? 0.566 3.297 22.226 1.00 44.91 92 LEU A O 1
ATOM 776 N N . LEU A 1 93 ? 1.235 5.098 21.053 1.00 45.81 93 LEU A N 1
ATOM 777 C CA . LEU A 1 93 ? 0.070 5.158 20.186 1.00 45.81 93 LEU A CA 1
ATOM 778 C C . LEU A 1 93 ? 0.138 3.960 19.254 1.00 45.81 93 LEU A C 1
ATOM 780 O O . LEU A 1 93 ? 0.967 3.925 18.349 1.00 45.81 93 LEU A O 1
ATOM 784 N N . LEU A 1 94 ? -0.710 2.974 19.548 1.00 46.78 94 LEU A N 1
ATOM 785 C CA . LEU A 1 94 ? -1.236 1.949 18.658 1.00 46.78 94 LEU A CA 1
ATOM 786 C C . LEU A 1 94 ? -0.587 1.994 17.264 1.00 46.78 94 LEU A C 1
ATOM 788 O O . LEU A 1 94 ? -1.157 2.516 16.305 1.00 46.78 94 LEU A O 1
ATOM 792 N N . LYS A 1 95 ? 0.634 1.448 17.170 1.00 47.81 95 LYS A N 1
ATOM 793 C CA . LYS A 1 95 ? 1.406 1.275 15.934 1.00 47.81 95 LYS A CA 1
ATOM 794 C C . LYS A 1 95 ? 0.755 0.152 15.127 1.00 47.81 95 LYS A C 1
ATOM 796 O O . LYS A 1 95 ? 1.373 -0.851 14.786 1.00 47.81 95 LYS A O 1
ATOM 801 N N . MET A 1 96 ? -0.547 0.291 14.875 1.00 43.91 96 MET A N 1
ATOM 802 C CA . MET A 1 96 ? -1.263 -0.478 13.881 1.00 43.91 96 MET A CA 1
ATOM 803 C C . MET A 1 96 ? -0.480 -0.361 12.585 1.00 43.91 96 MET A C 1
ATOM 805 O O . MET A 1 96 ? 0.122 0.674 12.302 1.00 43.91 96 MET A O 1
ATOM 809 N N . LYS A 1 97 ? -0.470 -1.465 11.844 1.00 57.91 97 LYS A N 1
ATOM 810 C CA . LYS A 1 97 ? 0.276 -1.756 10.618 1.00 57.91 97 LYS A CA 1
ATOM 811 C C . LYS A 1 97 ? -0.037 -0.748 9.495 1.00 57.91 97 LYS A C 1
ATOM 813 O O . LYS A 1 97 ? -0.588 -1.093 8.455 1.00 57.91 97 LYS A O 1
ATOM 818 N N . PHE A 1 98 ? 0.324 0.513 9.701 1.00 75.69 98 PHE A N 1
ATOM 819 C CA . PHE A 1 98 ? 0.024 1.635 8.820 1.00 75.69 98 PHE A CA 1
ATOM 820 C C . PHE A 1 98 ? 0.939 1.619 7.601 1.00 75.69 98 PHE A C 1
ATOM 822 O O . PHE A 1 98 ? 0.574 2.130 6.549 1.00 75.69 98 PHE A O 1
ATOM 829 N N . LEU A 1 99 ? 2.118 1.002 7.731 1.00 84.31 99 LEU A N 1
ATOM 830 C CA . LEU A 1 99 ? 3.073 0.888 6.641 1.00 84.31 99 LEU A CA 1
ATOM 831 C C . LEU A 1 99 ? 2.542 0.005 5.496 1.00 84.31 99 LEU A C 1
ATOM 833 O O . LEU A 1 99 ? 2.499 0.513 4.383 1.00 84.31 99 LEU A O 1
ATOM 837 N N . PRO A 1 100 ? 2.024 -1.222 5.720 1.00 89.25 100 PRO A N 1
ATOM 838 C CA . PRO A 1 100 ? 1.351 -1.982 4.660 1.00 89.25 100 PRO A CA 1
ATOM 839 C C . PRO A 1 100 ? 0.207 -1.228 3.967 1.00 89.25 100 PRO A C 1
ATOM 841 O O . PRO A 1 100 ? 0.096 -1.263 2.742 1.00 89.25 100 PRO A O 1
ATOM 844 N N . TYR A 1 101 ? -0.626 -0.506 4.727 1.00 90.00 101 TYR A N 1
ATOM 845 C CA . TYR A 1 101 ? -1.689 0.328 4.155 1.00 90.00 101 TYR A CA 1
ATOM 846 C C . TYR A 1 101 ? -1.124 1.470 3.298 1.00 90.00 101 TYR A C 1
ATOM 848 O O . TYR A 1 101 ? -1.586 1.688 2.175 1.00 90.00 101 TYR A O 1
ATOM 856 N N . LYS A 1 102 ? -0.102 2.174 3.803 1.00 91.12 102 LYS A N 1
ATOM 857 C CA . LYS A 1 102 ? 0.585 3.248 3.080 1.00 91.12 102 LYS A CA 1
ATOM 858 C C . LYS A 1 102 ? 1.236 2.737 1.800 1.00 91.12 102 LYS A C 1
ATOM 860 O O . LYS A 1 102 ? 1.069 3.363 0.762 1.00 91.12 102 LYS A O 1
ATOM 865 N N . VAL A 1 103 ? 1.905 1.589 1.857 1.00 94.00 103 VAL A N 1
ATOM 866 C CA . VAL A 1 103 ? 2.503 0.924 0.695 1.00 94.00 103 VAL A CA 1
ATOM 867 C C . VAL A 1 103 ? 1.432 0.618 -0.348 1.00 94.00 103 VAL A C 1
ATOM 869 O O . VAL A 1 103 ? 1.526 1.100 -1.473 1.00 94.00 103 VAL A O 1
ATOM 872 N N . ARG A 1 104 ? 0.358 -0.089 0.024 1.00 93.62 104 ARG A N 1
ATOM 873 C CA . ARG A 1 104 ? -0.718 -0.436 -0.919 1.00 93.62 104 ARG A CA 1
ATOM 874 C C . ARG A 1 104 ? -1.359 0.804 -1.554 1.00 93.62 104 ARG A C 1
ATOM 876 O O . ARG A 1 104 ? -1.655 0.812 -2.745 1.00 93.62 104 ARG A O 1
ATOM 883 N N . THR A 1 105 ? -1.599 1.845 -0.762 1.00 93.06 105 THR A N 1
ATOM 884 C CA . THR A 1 105 ? -2.392 3.003 -1.199 1.00 93.06 105 THR A CA 1
ATOM 885 C C . THR A 1 105 ? -1.547 4.049 -1.918 1.00 93.06 105 THR A C 1
ATOM 887 O O . THR A 1 105 ? -1.918 4.508 -2.993 1.00 93.06 105 THR A O 1
ATOM 890 N N . PHE A 1 106 ? -0.419 4.444 -1.335 1.00 94.81 106 PHE A N 1
ATOM 891 C CA . PHE A 1 106 ? 0.386 5.552 -1.841 1.00 94.81 106 PHE A CA 1
ATOM 892 C C . PHE A 1 106 ? 1.517 5.109 -2.755 1.00 94.81 106 PHE A C 1
ATOM 894 O O . PHE A 1 106 ? 1.879 5.896 -3.614 1.00 94.81 106 PHE A O 1
ATOM 901 N N . ILE A 1 107 ? 2.060 3.897 -2.597 1.00 95.88 107 ILE A N 1
ATOM 902 C CA . ILE A 1 107 ? 3.092 3.383 -3.508 1.00 95.88 107 ILE A CA 1
ATOM 903 C C . ILE A 1 107 ? 2.428 2.594 -4.632 1.00 95.88 107 ILE A C 1
ATOM 905 O O . ILE A 1 107 ? 2.487 3.022 -5.776 1.00 95.88 107 ILE A O 1
ATOM 909 N N . CYS A 1 108 ? 1.723 1.503 -4.319 1.00 96.06 108 CYS A N 1
ATOM 910 C CA . CYS A 1 108 ? 1.166 0.628 -5.349 1.00 96.06 108 CYS A CA 1
ATOM 911 C C . CYS A 1 108 ? 0.083 1.343 -6.171 1.00 96.06 108 CYS A C 1
ATOM 913 O O . CYS A 1 108 ? 0.251 1.566 -7.361 1.00 96.06 108 CYS A O 1
ATOM 915 N N . ARG A 1 109 ? -1.026 1.767 -5.554 1.00 94.25 109 ARG A N 1
ATOM 916 C CA . ARG A 1 109 ? -2.136 2.366 -6.316 1.00 94.25 109 ARG A CA 1
ATOM 917 C C . ARG A 1 109 ? -1.755 3.695 -6.975 1.00 94.25 109 ARG A C 1
ATOM 919 O O . ARG A 1 109 ? -1.967 3.861 -8.169 1.00 94.25 109 ARG A O 1
ATOM 926 N N . ASN A 1 110 ? -1.224 4.650 -6.210 1.00 94.12 110 ASN A N 1
ATOM 927 C CA . ASN A 1 110 ? -0.928 5.981 -6.754 1.00 94.12 110 ASN A CA 1
ATOM 928 C C . ASN A 1 110 ? 0.319 5.996 -7.659 1.00 94.12 110 ASN A C 1
ATOM 930 O O . ASN A 1 110 ? 0.465 6.905 -8.468 1.00 94.12 110 ASN A O 1
ATOM 934 N N . GLY A 1 111 ? 1.214 5.012 -7.537 1.00 93.94 111 GLY A N 1
ATOM 935 C CA . GLY A 1 111 ? 2.405 4.907 -8.376 1.00 93.94 111 GLY A CA 1
ATOM 936 C C . GLY A 1 111 ? 2.160 4.276 -9.745 1.00 93.94 111 GLY A C 1
ATOM 937 O O . GLY A 1 111 ? 3.084 4.263 -10.552 1.00 93.94 111 GLY A O 1
ATOM 938 N N . LEU A 1 112 ? 0.941 3.802 -10.047 1.00 94.62 112 LEU A N 1
ATOM 939 C CA . LEU A 1 112 ? 0.599 3.256 -11.369 1.00 94.62 112 LEU A CA 1
ATOM 940 C C . LEU A 1 112 ? 0.854 4.262 -12.502 1.00 94.62 112 LEU A C 1
ATOM 942 O O . LEU A 1 112 ? 1.352 3.874 -13.553 1.00 94.62 112 LEU A O 1
ATOM 946 N N . GLU A 1 113 ? 0.572 5.552 -12.284 1.00 92.44 113 GLU A N 1
ATOM 947 C CA . GLU A 1 113 ? 0.840 6.599 -13.283 1.00 92.44 113 GLU A CA 1
ATOM 948 C C . GLU A 1 113 ? 2.344 6.733 -13.568 1.00 92.44 113 GLU A C 1
ATOM 950 O O . GLU A 1 113 ? 2.770 6.814 -14.719 1.00 92.44 113 GLU A O 1
ATOM 955 N N . ILE A 1 114 ? 3.163 6.712 -12.513 1.00 92.69 114 ILE A N 1
ATOM 956 C CA . ILE A 1 114 ? 4.625 6.816 -12.614 1.00 92.69 114 ILE A CA 1
ATOM 957 C C . ILE A 1 114 ? 5.187 5.585 -13.317 1.00 92.69 114 ILE A C 1
ATOM 959 O O . ILE A 1 114 ? 6.035 5.712 -14.196 1.00 92.69 114 ILE A O 1
ATOM 963 N N . LEU A 1 115 ? 4.678 4.406 -12.963 1.00 94.19 115 LEU A N 1
ATOM 964 C CA . LEU A 1 115 ? 5.078 3.141 -13.558 1.00 94.19 115 LEU A CA 1
ATOM 965 C C . LEU A 1 115 ? 4.739 3.079 -15.054 1.00 94.19 115 LEU A C 1
ATOM 967 O O . LEU A 1 115 ? 5.574 2.663 -15.855 1.00 94.19 115 LEU A O 1
ATOM 971 N N . SER A 1 116 ? 3.542 3.533 -15.435 1.00 91.88 116 SER A N 1
ATOM 972 C CA . SER A 1 116 ? 3.108 3.598 -16.833 1.00 91.88 116 SER A CA 1
ATOM 973 C C . SER A 1 116 ? 3.960 4.577 -17.648 1.00 91.88 116 SER A C 1
ATOM 975 O O . SER A 1 116 ? 4.420 4.231 -18.733 1.00 91.88 116 SER A O 1
ATOM 977 N N . ARG A 1 117 ? 4.234 5.775 -17.113 1.00 92.62 117 ARG A N 1
ATOM 978 C CA . ARG A 1 117 ? 4.947 6.836 -17.843 1.00 92.62 117 ARG A CA 1
ATOM 979 C C . ARG A 1 117 ? 6.464 6.661 -17.881 1.00 92.62 117 ARG A C 1
ATOM 981 O O . ARG A 1 117 ? 7.098 7.072 -18.848 1.00 92.62 117 ARG A O 1
ATOM 988 N N . SER A 1 118 ? 7.062 6.157 -16.806 1.00 92.62 118 SER A N 1
ATOM 989 C CA . SER A 1 118 ? 8.509 6.272 -16.564 1.00 92.62 118 SER A CA 1
ATOM 990 C C . SER A 1 118 ? 9.198 4.942 -16.252 1.00 92.62 118 SER A C 1
ATOM 992 O O . SER A 1 118 ? 10.413 4.921 -16.060 1.00 92.62 118 SER A O 1
ATOM 994 N N . GLY A 1 119 ? 8.451 3.836 -16.234 1.00 92.56 119 GLY A N 1
ATOM 995 C CA . GLY A 1 119 ? 8.998 2.490 -16.089 1.00 92.56 119 GLY A CA 1
ATOM 996 C C . GLY A 1 119 ? 9.362 2.092 -14.656 1.00 92.56 119 GLY A C 1
ATOM 997 O O . GLY A 1 119 ? 9.184 2.847 -13.697 1.00 92.56 119 GLY A O 1
ATOM 998 N N . VAL A 1 120 ? 9.855 0.858 -14.534 1.00 95.56 120 VAL A N 1
ATOM 999 C CA . VAL A 1 120 ? 10.103 0.166 -13.258 1.00 95.56 120 VAL A CA 1
ATOM 1000 C C . VAL A 1 120 ? 11.210 0.842 -12.442 1.00 95.56 120 VAL A C 1
ATOM 1002 O O . VAL A 1 120 ? 10.998 1.128 -11.267 1.00 95.56 120 VAL A O 1
ATOM 1005 N N . ASP A 1 121 ? 12.341 1.194 -13.059 1.00 93.88 121 ASP A N 1
ATOM 1006 C CA . ASP A 1 121 ? 13.483 1.787 -12.341 1.00 93.88 121 ASP A CA 1
ATOM 1007 C C . ASP A 1 121 ? 13.123 3.135 -11.695 1.00 93.88 121 ASP A C 1
ATOM 1009 O O . ASP A 1 121 ? 13.467 3.420 -10.544 1.00 93.88 121 ASP A O 1
ATOM 1013 N N . THR A 1 122 ? 12.364 3.963 -12.420 1.00 94.81 122 THR A N 1
ATOM 1014 C CA . THR A 1 122 ? 11.877 5.248 -11.901 1.00 94.81 122 THR A CA 1
ATOM 1015 C C . THR A 1 122 ? 10.897 5.043 -10.748 1.00 94.81 122 THR A C 1
ATOM 1017 O O . THR A 1 122 ? 10.934 5.783 -9.761 1.00 94.81 122 THR A O 1
ATOM 1020 N N . PHE A 1 123 ? 10.024 4.037 -10.854 1.00 96.50 123 PHE A N 1
ATOM 1021 C CA . PHE A 1 123 ? 9.095 3.680 -9.788 1.00 96.50 123 PHE A CA 1
ATOM 1022 C C . PHE A 1 123 ? 9.836 3.242 -8.516 1.00 96.50 123 PHE A C 1
ATOM 1024 O O . PHE A 1 123 ? 9.486 3.705 -7.429 1.00 96.50 123 PHE A O 1
ATOM 1031 N N . ASP A 1 124 ? 10.881 2.422 -8.637 1.00 94.44 124 ASP A N 1
ATOM 1032 C CA . ASP A 1 124 ? 11.659 1.932 -7.494 1.00 94.44 124 ASP A CA 1
ATOM 1033 C C . ASP A 1 124 ? 12.328 3.076 -6.727 1.00 94.44 124 ASP A C 1
ATOM 1035 O O . ASP A 1 124 ? 12.195 3.173 -5.502 1.00 94.44 124 ASP A O 1
ATOM 1039 N N . HIS A 1 125 ? 12.996 3.989 -7.439 1.00 94.94 125 HIS A N 1
ATOM 1040 C CA . HIS A 1 125 ? 13.598 5.175 -6.827 1.00 94.94 125 HIS A CA 1
ATOM 1041 C C . HIS A 1 125 ? 12.552 6.064 -6.147 1.00 94.94 125 HIS A C 1
ATOM 1043 O O . HIS A 1 125 ? 12.749 6.527 -5.019 1.00 94.94 125 HIS A O 1
ATOM 1049 N N . TRP A 1 126 ? 11.409 6.272 -6.797 1.00 95.94 126 TRP A N 1
ATOM 1050 C CA . TRP A 1 126 ? 10.320 7.064 -6.238 1.00 95.94 126 TRP A CA 1
ATOM 1051 C C . TRP A 1 126 ? 9.709 6.429 -4.975 1.00 95.94 126 TRP A C 1
ATOM 1053 O O . TRP A 1 126 ? 9.467 7.129 -3.985 1.00 95.94 126 TRP A O 1
ATOM 1063 N N . ALA A 1 127 ? 9.505 5.109 -4.967 1.00 95.75 127 ALA A N 1
ATOM 1064 C CA . ALA A 1 127 ? 8.988 4.375 -3.814 1.00 95.75 127 ALA A CA 1
ATOM 1065 C C . ALA A 1 127 ? 9.957 4.444 -2.621 1.00 95.75 127 ALA A C 1
ATOM 1067 O O . ALA A 1 127 ? 9.529 4.659 -1.483 1.00 95.75 127 ALA A O 1
ATOM 1068 N N . GLN A 1 128 ? 11.267 4.339 -2.870 1.00 93.81 128 GLN A N 1
ATOM 1069 C CA . GLN A 1 128 ? 12.298 4.507 -1.840 1.00 93.81 128 GLN A CA 1
ATOM 1070 C C . GLN A 1 128 ? 12.288 5.919 -1.233 1.00 93.81 128 GLN A C 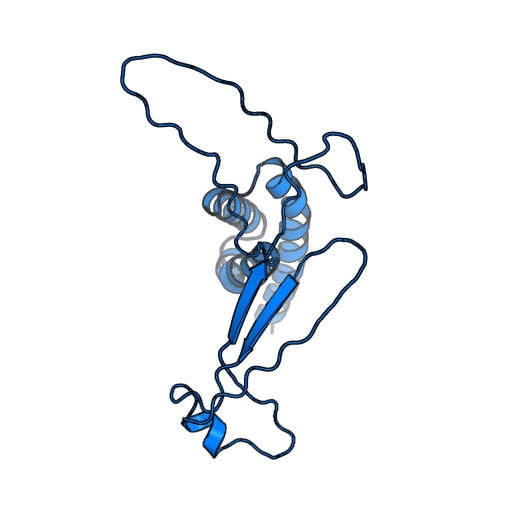1
ATOM 1072 O O . GLN A 1 128 ? 12.344 6.065 -0.008 1.00 93.81 128 GLN A O 1
ATOM 1077 N N . GLU A 1 129 ? 12.131 6.963 -2.051 1.00 94.12 129 GLU A N 1
ATOM 1078 C CA . GLU A 1 129 ? 12.013 8.341 -1.557 1.00 94.12 129 GLU A CA 1
ATOM 1079 C C . GLU A 1 129 ? 10.761 8.556 -0.693 1.00 94.12 129 GLU A C 1
ATOM 1081 O O . GLU A 1 129 ? 10.814 9.254 0.323 1.00 94.12 129 GLU A O 1
ATOM 1086 N N . LEU A 1 130 ? 9.634 7.928 -1.037 1.00 94.12 130 LEU A N 1
ATOM 1087 C CA . LEU A 1 130 ? 8.427 7.934 -0.201 1.00 94.12 130 LEU A CA 1
ATOM 1088 C C . LEU A 1 130 ? 8.664 7.283 1.161 1.00 94.12 130 LEU A C 1
ATOM 1090 O O . LEU A 1 130 ? 8.266 7.839 2.186 1.00 94.12 130 LEU A O 1
ATOM 1094 N N . MET A 1 131 ? 9.359 6.148 1.186 1.00 92.25 131 MET A N 1
ATOM 1095 C CA . MET A 1 131 ? 9.721 5.466 2.428 1.00 92.25 131 MET A CA 1
ATOM 1096 C C . MET A 1 131 ? 10.626 6.336 3.306 1.00 92.25 131 MET A C 1
ATOM 1098 O O . MET A 1 131 ? 10.385 6.456 4.510 1.00 92.25 131 MET A O 1
ATOM 1102 N N . ARG A 1 132 ? 11.600 7.026 2.701 1.00 88.75 132 ARG A N 1
ATOM 1103 C CA . ARG A 1 132 ? 12.457 7.996 3.395 1.00 88.75 132 ARG A CA 1
ATOM 1104 C C . ARG A 1 132 ? 11.649 9.172 3.950 1.00 88.75 132 ARG A C 1
ATOM 1106 O O . ARG A 1 132 ? 11.832 9.543 5.107 1.00 88.75 132 ARG A O 1
ATOM 1113 N N . LYS A 1 133 ? 10.709 9.724 3.172 1.00 90.69 133 LYS A N 1
ATOM 1114 C CA . LYS A 1 133 ? 9.792 10.796 3.616 1.00 90.69 133 LYS A CA 1
ATOM 1115 C C . LYS A 1 133 ? 8.895 10.367 4.774 1.00 90.69 133 LYS A C 1
ATOM 1117 O O . LYS A 1 133 ? 8.550 11.188 5.615 1.00 90.69 133 LYS A O 1
ATOM 1122 N N . TRP A 1 134 ? 8.525 9.091 4.845 1.00 91.62 134 TRP A N 1
ATOM 1123 C CA . TRP A 1 134 ? 7.776 8.529 5.972 1.00 91.62 134 TRP A CA 1
ATOM 1124 C C . TRP A 1 134 ? 8.648 8.192 7.186 1.00 91.62 134 TRP A C 1
ATOM 1126 O O . TRP A 1 134 ? 8.144 7.561 8.116 1.00 91.62 134 TRP A O 1
ATOM 1136 N N . ALA A 1 135 ? 9.922 8.599 7.178 1.00 88.94 135 ALA A N 1
ATOM 1137 C CA . ALA A 1 135 ? 10.905 8.297 8.212 1.00 88.94 135 ALA A CA 1
ATOM 1138 C C . ALA A 1 135 ? 11.013 6.789 8.500 1.00 88.94 135 ALA A C 1
ATOM 1140 O O . ALA A 1 135 ? 11.209 6.367 9.642 1.00 88.94 135 ALA A O 1
ATOM 1141 N N . ILE A 1 136 ? 10.862 5.956 7.462 1.00 87.19 136 ILE A N 1
ATOM 1142 C CA . ILE A 1 136 ? 11.102 4.523 7.592 1.00 87.19 136 ILE A CA 1
ATOM 1143 C C . ILE A 1 136 ? 12.605 4.283 7.706 1.00 87.19 136 ILE A C 1
ATOM 1145 O O . ILE A 1 136 ? 13.420 4.854 6.985 1.00 87.19 136 ILE A O 1
ATOM 1149 N N . SER A 1 137 ? 12.948 3.424 8.657 1.00 85.56 137 SER A N 1
ATOM 1150 C CA . SER A 1 137 ? 14.307 3.002 8.966 1.00 85.56 137 SER A CA 1
ATOM 1151 C C . SER A 1 137 ? 15.026 2.481 7.703 1.00 85.56 137 SER A C 1
ATOM 1153 O O . SER A 1 137 ? 14.415 1.709 6.959 1.00 85.56 137 SER A O 1
ATOM 1155 N N . PRO A 1 138 ? 16.310 2.821 7.455 1.00 83.75 138 PRO A N 1
ATOM 1156 C CA . PRO A 1 138 ? 17.035 2.352 6.268 1.00 83.75 138 PRO A CA 1
ATOM 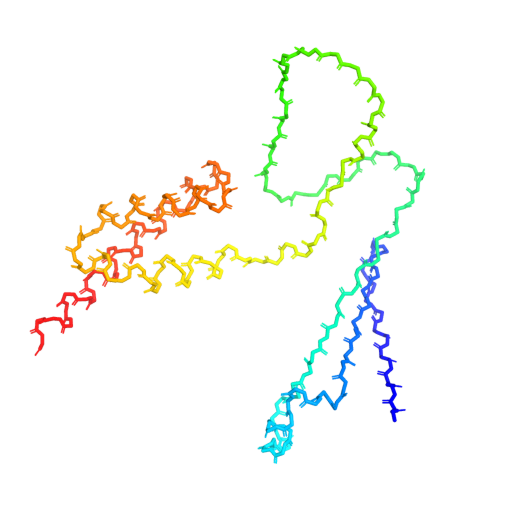1157 C C . PRO A 1 138 ? 17.016 0.827 6.109 1.00 83.75 138 PRO A C 1
ATOM 1159 O O . PRO A 1 138 ? 16.763 0.313 5.022 1.00 83.75 138 PRO A O 1
ATOM 1162 N N . GLN A 1 139 ? 17.171 0.099 7.219 1.00 82.81 139 GLN A N 1
ATOM 1163 C CA . GLN A 1 139 ? 17.108 -1.363 7.232 1.00 82.81 139 GLN A CA 1
ATOM 1164 C C . GLN A 1 139 ? 15.729 -1.889 6.820 1.00 82.81 139 GLN A C 1
ATOM 1166 O O . GLN A 1 139 ? 15.620 -2.905 6.136 1.00 82.81 139 GLN A O 1
ATOM 1171 N N . SER A 1 140 ? 14.663 -1.195 7.220 1.00 83.38 140 SER A N 1
ATOM 1172 C CA . SER A 1 140 ? 13.305 -1.531 6.797 1.00 83.38 140 SER A CA 1
ATOM 1173 C C . SER A 1 140 ? 13.097 -1.208 5.318 1.00 83.38 140 SER A C 1
ATOM 1175 O O . SER A 1 140 ? 12.510 -2.023 4.617 1.00 83.38 140 SER A O 1
ATOM 1177 N N . CYS A 1 141 ? 13.610 -0.079 4.817 1.00 86.69 141 CYS A N 1
ATOM 1178 C CA . CYS A 1 141 ? 13.548 0.266 3.394 1.00 86.69 141 CYS A CA 1
ATOM 1179 C C . CYS A 1 141 ? 14.172 -0.829 2.521 1.00 86.69 141 CYS A C 1
ATOM 1181 O O . CYS A 1 141 ? 13.521 -1.278 1.583 1.00 86.69 141 CYS A O 1
ATOM 1183 N N . ILE A 1 142 ? 15.360 -1.331 2.883 1.00 89.00 142 ILE A N 1
ATOM 1184 C CA . ILE A 1 142 ? 16.040 -2.419 2.157 1.00 89.00 142 ILE A CA 1
ATOM 1185 C C . ILE A 1 142 ? 15.152 -3.665 2.047 1.00 89.00 142 ILE A C 1
ATOM 1187 O O . ILE A 1 142 ? 15.066 -4.264 0.979 1.00 89.00 142 ILE A O 1
ATOM 1191 N N . LYS A 1 143 ? 14.430 -4.026 3.118 1.00 91.25 143 LYS A N 1
ATOM 1192 C CA . LYS A 1 143 ? 13.503 -5.174 3.110 1.00 91.25 143 LYS A CA 1
ATOM 1193 C C . LYS A 1 143 ? 12.320 -4.988 2.150 1.00 91.25 143 LYS A C 1
ATOM 1195 O O . LYS A 1 143 ? 11.776 -5.976 1.670 1.00 91.25 143 LYS A O 1
ATOM 1200 N N . TRP A 1 144 ? 11.912 -3.749 1.876 1.00 92.81 144 TRP A N 1
ATOM 1201 C CA . TRP A 1 144 ? 10.788 -3.444 0.986 1.00 92.81 144 TRP A CA 1
ATOM 1202 C C . TRP A 1 144 ? 11.182 -3.309 -0.489 1.00 92.81 144 TRP A C 1
ATOM 1204 O O . TRP A 1 144 ? 10.320 -3.494 -1.346 1.00 92.81 144 TRP A O 1
ATOM 1214 N N . ILE A 1 145 ? 12.453 -3.034 -0.800 1.00 91.12 145 ILE A N 1
ATOM 1215 C CA . ILE A 1 145 ? 12.929 -2.858 -2.184 1.00 91.12 145 ILE A CA 1
ATOM 1216 C C . ILE A 1 145 ? 12.559 -4.051 -3.088 1.00 91.12 145 ILE A C 1
ATOM 1218 O O . ILE A 1 145 ? 11.948 -3.810 -4.128 1.00 91.12 145 ILE A O 1
ATOM 1222 N N . PRO A 1 146 ? 12.809 -5.325 -2.709 1.00 95.25 146 PRO A N 1
ATOM 1223 C CA . PRO A 1 146 ? 12.459 -6.461 -3.566 1.00 95.25 146 PRO A CA 1
ATOM 1224 C C . PRO A 1 146 ? 10.957 -6.565 -3.844 1.00 95.25 146 PRO A C 1
ATOM 1226 O O . PRO A 1 146 ? 10.550 -6.962 -4.937 1.00 95.25 146 PRO A O 1
ATOM 1229 N N . PHE A 1 147 ? 10.127 -6.192 -2.862 1.00 95.31 147 PHE A N 1
ATOM 1230 C CA . PHE A 1 147 ? 8.677 -6.163 -3.024 1.00 95.31 147 PHE A CA 1
ATOM 1231 C C . PHE A 1 147 ? 8.254 -5.085 -4.026 1.00 95.31 147 PHE A C 1
ATOM 1233 O O . PHE A 1 147 ? 7.450 -5.382 -4.905 1.00 95.31 147 PHE A O 1
ATOM 1240 N N . PHE A 1 148 ? 8.788 -3.863 -3.919 1.00 95.94 148 PHE A N 1
ATOM 1241 C CA . PHE A 1 148 ? 8.457 -2.778 -4.850 1.00 95.94 148 PHE A CA 1
ATOM 1242 C C . PHE A 1 148 ? 8.838 -3.135 -6.282 1.00 95.94 148 PHE A C 1
ATOM 1244 O O . PHE A 1 148 ? 7.978 -3.048 -7.156 1.00 95.94 148 PHE A O 1
ATOM 1251 N N . HIS A 1 149 ? 10.053 -3.647 -6.477 1.00 96.12 149 HIS A N 1
ATOM 1252 C CA . HIS A 1 149 ? 10.538 -4.056 -7.788 1.00 96.12 149 HIS A CA 1
ATOM 1253 C C . HIS A 1 149 ? 9.655 -5.152 -8.402 1.00 96.12 149 HIS A C 1
ATOM 1255 O O . HIS A 1 149 ? 9.133 -5.007 -9.505 1.00 96.12 149 HIS A O 1
ATOM 1261 N N . SER A 1 150 ? 9.401 -6.230 -7.651 1.00 96.50 150 SER A N 1
ATOM 1262 C CA . SER A 1 150 ? 8.583 -7.355 -8.132 1.00 96.50 150 SER A CA 1
ATOM 1263 C C . SER A 1 150 ? 7.147 -6.929 -8.443 1.00 96.50 150 SER A C 1
ATOM 1265 O O . SER A 1 150 ? 6.573 -7.335 -9.453 1.00 96.50 150 SER A O 1
ATOM 1267 N N . TRP A 1 151 ? 6.561 -6.093 -7.582 1.00 96.69 151 TRP A N 1
ATOM 1268 C CA . TRP A 1 151 ? 5.222 -5.556 -7.794 1.00 96.69 151 TRP A CA 1
ATOM 1269 C C . TRP A 1 151 ? 5.164 -4.654 -9.033 1.00 96.69 151 TRP A C 1
ATOM 1271 O O . TRP A 1 151 ? 4.204 -4.740 -9.792 1.00 96.69 151 TRP A O 1
ATOM 1281 N N . ALA A 1 152 ? 6.184 -3.825 -9.259 1.00 96.75 152 ALA A N 1
ATOM 1282 C CA . ALA A 1 152 ? 6.264 -2.925 -10.403 1.00 96.75 152 ALA A CA 1
ATOM 1283 C C . ALA A 1 152 ? 6.403 -3.684 -11.725 1.00 96.75 152 ALA A C 1
ATOM 1285 O O . ALA A 1 152 ? 5.686 -3.372 -12.672 1.00 96.75 152 ALA A O 1
ATOM 1286 N N . VAL A 1 153 ? 7.251 -4.716 -11.778 1.00 96.56 153 VAL A N 1
ATOM 1287 C CA . VAL A 1 153 ? 7.362 -5.601 -12.949 1.00 96.56 153 VAL A CA 1
ATOM 1288 C C . VAL A 1 153 ? 6.007 -6.240 -13.259 1.00 96.56 153 VAL A C 1
ATOM 1290 O O . VAL A 1 153 ? 5.520 -6.125 -14.379 1.00 96.56 153 VAL A O 1
ATOM 1293 N N . TYR A 1 154 ? 5.353 -6.827 -12.252 1.00 96.19 154 TYR A N 1
ATOM 1294 C CA . TYR A 1 154 ? 4.028 -7.438 -12.404 1.00 96.19 154 TYR A CA 1
ATOM 1295 C C . TYR A 1 154 ? 2.949 -6.441 -12.855 1.00 96.19 154 TYR A C 1
ATOM 1297 O O . TYR A 1 154 ? 2.131 -6.731 -13.726 1.00 96.19 154 TYR A O 1
ATOM 1305 N N . ALA A 1 155 ? 2.912 -5.250 -12.260 1.00 95.62 155 ALA A N 1
ATOM 1306 C 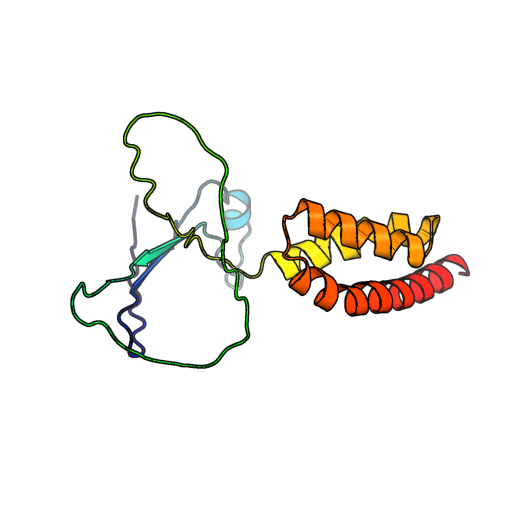CA . ALA A 1 155 ? 1.926 -4.243 -12.622 1.00 95.62 155 ALA A CA 1
ATOM 1307 C C . ALA A 1 155 ? 2.178 -3.700 -14.036 1.00 95.62 155 ALA A C 1
ATOM 1309 O O . ALA A 1 155 ? 1.218 -3.468 -14.768 1.00 95.62 155 ALA A O 1
ATOM 1310 N N . LYS A 1 156 ? 3.446 -3.540 -14.442 1.00 94.31 156 LYS A N 1
ATOM 1311 C CA . LYS A 1 156 ? 3.817 -3.060 -15.777 1.00 94.31 156 LYS A CA 1
ATOM 1312 C C . LYS A 1 156 ? 3.396 -4.038 -16.869 1.00 94.31 156 LYS A C 1
ATOM 1314 O O . LYS A 1 156 ? 2.813 -3.589 -17.845 1.00 94.31 156 LYS A O 1
ATOM 1319 N N . THR A 1 157 ? 3.593 -5.346 -16.675 1.00 94.00 157 THR A N 1
ATOM 1320 C CA . THR A 1 157 ? 3.138 -6.350 -17.655 1.00 94.00 157 THR A CA 1
ATOM 1321 C C . THR A 1 157 ? 1.628 -6.276 -17.874 1.00 94.00 157 THR A C 1
ATOM 1323 O O . THR A 1 157 ? 1.166 -6.322 -19.003 1.00 94.00 157 THR A O 1
ATOM 1326 N N . ILE A 1 158 ? 0.854 -6.071 -16.804 1.00 93.25 158 ILE A N 1
ATOM 1327 C CA . ILE A 1 158 ? -0.605 -5.921 -16.907 1.00 93.25 158 ILE A CA 1
ATOM 1328 C C . ILE A 1 158 ? -0.993 -4.604 -17.586 1.00 93.25 158 ILE A C 1
ATOM 1330 O O . ILE A 1 158 ? -1.936 -4.571 -18.369 1.00 93.25 158 ILE A O 1
ATOM 1334 N N . LEU A 1 159 ? -0.304 -3.506 -17.266 1.00 90.50 159 LEU A N 1
ATOM 1335 C CA . LEU A 1 159 ? -0.551 -2.199 -17.883 1.00 90.50 159 LEU A CA 1
ATOM 1336 C C . LEU A 1 159 ? -0.295 -2.231 -19.395 1.00 90.50 159 LEU A C 1
ATOM 1338 O O . LEU A 1 159 ? -1.062 -1.635 -20.150 1.00 90.50 159 LEU A O 1
ATOM 1342 N N . ASP A 1 160 ? 0.746 -2.940 -19.823 1.00 89.81 160 ASP A N 1
ATOM 1343 C CA . ASP A 1 160 ? 1.095 -3.082 -21.236 1.00 89.81 160 ASP A CA 1
ATOM 1344 C C . ASP A 1 160 ? 0.066 -3.953 -21.969 1.00 89.81 160 ASP A C 1
ATOM 1346 O O . ASP A 1 160 ? -0.493 -3.512 -22.971 1.00 89.81 160 ASP A O 1
ATOM 1350 N N . ASP A 1 161 ? -0.324 -5.092 -21.385 1.00 90.44 161 ASP A N 1
ATOM 1351 C CA . ASP A 1 161 ? -1.390 -5.959 -21.916 1.00 90.44 161 ASP A CA 1
ATOM 1352 C C . ASP A 1 161 ? -2.743 -5.238 -22.076 1.00 90.44 161 ASP A C 1
ATOM 1354 O O . ASP A 1 161 ? -3.557 -5.601 -22.930 1.00 90.44 161 ASP A O 1
ATOM 1358 N N . LEU A 1 162 ? -3.028 -4.248 -21.223 1.00 85.75 162 LEU A N 1
ATOM 1359 C CA . LEU A 1 162 ? -4.241 -3.429 -21.301 1.00 85.75 162 LEU A CA 1
ATOM 1360 C C . LEU A 1 162 ? -4.151 -2.316 -22.349 1.00 85.75 162 LEU A C 1
ATOM 1362 O O . LEU A 1 162 ? -5.192 -1.830 -22.778 1.00 85.75 162 LEU A O 1
ATOM 1366 N N . THR A 1 163 ? -2.942 -1.894 -22.718 1.00 78.06 163 THR A N 1
ATOM 1367 C CA . THR A 1 163 ? -2.716 -0.825 -23.700 1.00 78.06 163 THR A CA 1
ATOM 1368 C C . THR A 1 163 ? -2.690 -1.374 -25.130 1.00 78.06 163 THR A C 1
ATOM 1370 O O . THR A 1 163 ? -3.063 -0.663 -26.058 1.00 78.06 163 THR A O 1
ATOM 1373 N N . ASP A 1 164 ? -2.319 -2.646 -25.301 1.00 67.19 164 ASP A N 1
ATOM 1374 C CA . ASP A 1 164 ? -2.306 -3.349 -26.593 1.00 67.19 164 ASP A CA 1
ATOM 1375 C C . ASP A 1 164 ? -3.688 -3.888 -27.035 1.00 67.19 164 ASP A C 1
ATOM 1377 O O . ASP A 1 164 ? -3.803 -4.511 -28.095 1.00 67.19 164 ASP A O 1
ATOM 1381 N N . ARG A 1 165 ? -4.745 -3.663 -26.242 1.00 57.69 165 ARG A N 1
ATOM 1382 C CA . ARG A 1 165 ? -6.141 -4.020 -26.558 1.00 57.69 165 ARG A CA 1
ATOM 1383 C C . ARG A 1 165 ? -6.964 -2.805 -26.961 1.00 57.69 165 ARG A C 1
ATOM 1385 O O . ARG A 1 165 ? -7.792 -2.967 -27.885 1.00 57.69 165 ARG A O 1
#

Sequence (165 aa):
FHEKVELSRFSDTNERWLCIIHVHHDETFKKYLKQKNQSDMTLFRGFCIRLDFQDDNLSSDHHILEGDTNYQATPKLNNLSENCEYTNEKSLLLKMKFLPYKVRTFICRNGLEILSRSGVDTFDHWAQELMRKWAISPQSCIKWIPFFHSWAVYAKTILDDLTDR

Foldseek 3Di:
DDADQDQDDDDDDAPKGKGKGWDPPDPVCVVVVVVDDPPDDDDTDIDIDIDHDDPPDDDDDDDDDDDDDDDDDDYDDDDDDDDDPPDPPPPPPPPPVVVVVCCVPVLQPVCLVVCQPPNLVSSLVVVLVVCVVVVNDPVVSVVCSVVSNVSSVVSNVVVVVVVVD

Organism: NCBI:txid49252

Radius of gyration: 23.88 Å; chains: 1; bounding box: 60×39×68 Å